Protein AF-A0A4C1Z5G5-F1 (afdb_monomer_lite)

Organism: Eumeta variegata (NCBI:txid151549)

Sequence (150 aa):
MPDPLHLGEQMSTTARECRCPEESPLRCLPLKRDKEICDIYGPGNTTLCPLCDKACQYQQLADSCLFAKLTYLFDNPATVFFAIFMSFWATTFLELWKRKQSVLRWEWDLGGVDHDEEPRPEFEASIKTFRTNPVTRGEGAVSADLAENR

pLDDT: mean 71.09, std 19.25, range [26.2, 97.88]

Radius of gyration: 33.47 Å; chains: 1; bounding box: 69×28×82 Å

Secondary structure (DSSP, 8-state):
----S----------------TTS---------HHHHT-TTTGGGPEEPPSSSSSPPPEEGGGGHHHHHHHHHIIIIIHHHHHHHHHHHHHHHHHHHHHHHHHHHHHTT-SSHHHHSPPPHHHHTTEEEEEE-TTT--EEEEEHHHHHT-

InterPro domains:
  IPR007632 Anoctamin [PTHR12308] (62-136)
  IPR049452 Anoctamin, transmembrane domain [PF04547] (70-137)

Foldseek 3Di:
DDDDPDDDDDDDDPDDDPDDPPPDDDDPDPDDALVQCQDCPHQQQDWDDDPDPDDDDIDGSNVCSVVRVVCVVCPPVVVVVVVVVVVVVVVVCVVVVVVVVVVVCVVVVVPCVVVVDDDDVVQVVQFDDWDQDPPVRDTHTDGPVVVVPD

Structure (mmCIF, N/CA/C/O backbone):
data_AF-A0A4C1Z5G5-F1
#
_entry.id   AF-A0A4C1Z5G5-F1
#
loop_
_atom_site.group_PDB
_atom_site.id
_atom_site.type_symbol
_atom_site.label_atom_id
_atom_site.label_alt_id
_atom_site.label_comp_id
_atom_site.label_asym_id
_atom_site.label_entity_id
_atom_site.label_seq_id
_atom_site.pdbx_PDB_ins_code
_atom_site.Cartn_x
_atom_site.Cartn_y
_atom_site.Cartn_z
_atom_site.occupancy
_atom_site.B_iso_or_equiv
_atom_site.auth_seq_id
_atom_site.auth_comp_id
_atom_site.auth_asym_id
_atom_site.auth_atom_id
_atom_site.pdbx_PDB_model_num
ATOM 1 N N . MET A 1 1 ? -45.729 0.271 -37.053 1.00 26.20 1 MET A N 1
ATOM 2 C CA . MET A 1 1 ? -45.507 -1.179 -37.196 1.00 26.20 1 MET A CA 1
ATOM 3 C C . MET A 1 1 ? -44.161 -1.390 -37.855 1.00 26.20 1 MET A C 1
ATOM 5 O O . MET A 1 1 ? -43.784 -0.551 -38.664 1.00 26.20 1 MET A O 1
ATOM 9 N N . PRO A 1 2 ? -43.442 -2.414 -37.401 1.00 40.88 2 PRO A N 1
ATOM 10 C CA . PRO A 1 2 ? -42.004 -2.408 -37.154 1.00 40.88 2 PRO A CA 1
ATOM 11 C C . PRO A 1 2 ? -41.316 -3.316 -38.211 1.00 40.88 2 PRO A C 1
ATOM 13 O O . PRO A 1 2 ? -41.965 -3.638 -39.199 1.00 40.88 2 PRO A O 1
ATOM 16 N N . ASP A 1 3 ? -40.061 -3.759 -38.206 1.00 40.84 3 ASP A N 1
ATOM 17 C CA . ASP A 1 3 ? -39.024 -3.998 -37.200 1.00 40.84 3 ASP A CA 1
ATOM 18 C C . ASP A 1 3 ? -37.690 -4.271 -37.969 1.00 40.84 3 ASP A C 1
ATOM 20 O O . ASP A 1 3 ? -37.685 -4.254 -39.205 1.00 40.84 3 ASP A O 1
ATOM 24 N N . PRO A 1 4 ? -36.552 -4.496 -37.286 1.00 48.88 4 PRO A N 1
ATOM 25 C CA . PRO A 1 4 ? -35.230 -4.038 -37.672 1.00 48.88 4 PRO A CA 1
ATOM 26 C C . PRO A 1 4 ? -34.263 -5.231 -37.812 1.00 48.88 4 PRO A C 1
ATOM 28 O O . PRO A 1 4 ? -34.571 -6.373 -37.480 1.00 48.88 4 PRO A O 1
ATOM 31 N N . LEU A 1 5 ? -33.032 -4.965 -38.233 1.00 39.53 5 LEU A N 1
ATOM 32 C CA . LEU A 1 5 ? -31.913 -5.827 -37.867 1.00 39.53 5 LEU A CA 1
ATOM 33 C C . LEU A 1 5 ? -30.723 -4.924 -37.525 1.00 39.53 5 LEU A C 1
ATOM 35 O O . LEU A 1 5 ? -29.936 -4.570 -38.393 1.00 39.53 5 LEU A O 1
ATOM 39 N N . HIS A 1 6 ? -30.710 -4.529 -36.241 1.00 33.78 6 HIS A N 1
ATOM 40 C CA . HIS A 1 6 ? -29.549 -4.244 -35.377 1.00 33.78 6 HIS A CA 1
ATOM 41 C C . HIS A 1 6 ? -28.550 -3.180 -35.881 1.00 33.78 6 HIS A C 1
ATOM 43 O O . HIS A 1 6 ? -27.798 -3.421 -36.812 1.00 33.78 6 HIS A O 1
ATOM 49 N N . LEU A 1 7 ? -28.430 -1.951 -35.360 1.00 34.66 7 LEU A N 1
ATOM 50 C CA . LEU A 1 7 ? -28.337 -1.458 -33.973 1.00 34.66 7 LEU A CA 1
ATOM 51 C C . LEU A 1 7 ? -27.575 -2.375 -32.989 1.00 34.66 7 LEU A C 1
ATOM 53 O O . LEU A 1 7 ? -28.098 -3.403 -32.567 1.00 34.66 7 LEU A O 1
ATOM 57 N N . GLY A 1 8 ? -26.386 -1.917 -32.574 1.00 28.11 8 GLY A N 1
ATOM 58 C CA . GLY A 1 8 ? -25.485 -2.535 -31.587 1.00 28.11 8 GLY A CA 1
ATOM 59 C C . GLY A 1 8 ? -24.301 -3.203 -32.293 1.00 28.11 8 GLY A C 1
ATOM 60 O O . GLY A 1 8 ? -24.491 -4.188 -32.979 1.00 28.11 8 GLY A O 1
ATOM 61 N N . GLU A 1 9 ? -23.087 -2.661 -32.279 1.00 32.56 9 GLU A N 1
ATOM 62 C CA . GLU A 1 9 ? -22.349 -2.288 -31.076 1.00 32.56 9 GLU A CA 1
ATOM 63 C C . GLU A 1 9 ? -21.632 -0.937 -31.191 1.00 32.56 9 GLU A C 1
ATOM 65 O O . GLU A 1 9 ? -20.949 -0.604 -32.158 1.00 32.56 9 GLU A O 1
ATOM 70 N N . GLN A 1 10 ? -21.803 -0.164 -30.122 1.00 39.31 10 GLN A N 1
ATOM 71 C CA . GLN A 1 10 ? -20.827 0.798 -29.648 1.00 39.31 10 GLN A CA 1
ATOM 72 C C . GLN A 1 10 ? -19.439 0.139 -29.544 1.00 39.31 10 GLN A C 1
ATOM 74 O O . GLN A 1 10 ? -19.340 -1.031 -29.197 1.00 39.31 10 GLN A O 1
ATOM 79 N N . MET A 1 11 ? -18.389 0.952 -29.688 1.00 36.72 11 MET A N 1
ATOM 80 C CA . MET A 1 11 ? -17.063 0.695 -29.112 1.00 36.72 11 MET A CA 1
ATOM 81 C C . MET A 1 11 ? -16.172 -0.318 -29.856 1.00 36.72 11 MET A C 1
ATOM 83 O O . MET A 1 11 ? -16.043 -1.466 -29.459 1.00 36.72 11 MET A O 1
ATOM 87 N N . SER A 1 12 ? -15.442 0.128 -30.884 1.00 30.47 12 SER A N 1
ATOM 88 C CA . SER A 1 12 ? -14.180 -0.532 -31.258 1.00 30.47 12 SER A CA 1
ATOM 89 C C . SER A 1 12 ? -13.314 0.423 -32.088 1.00 30.47 12 SER A C 1
ATOM 91 O O . SER A 1 12 ? -13.666 0.779 -33.205 1.00 30.47 12 SER A O 1
ATOM 93 N N . THR A 1 13 ? -12.284 1.062 -31.529 1.00 43.84 13 THR A N 1
ATOM 94 C CA . THR A 1 13 ? -10.890 0.585 -31.643 1.00 43.84 13 THR A CA 1
ATOM 95 C C . THR A 1 13 ? -10.515 0.019 -33.021 1.00 43.84 13 THR A C 1
ATOM 97 O O . THR A 1 13 ? -9.924 -1.049 -33.110 1.00 43.84 13 THR A O 1
ATOM 100 N N . THR A 1 14 ? -10.795 0.716 -34.125 1.00 34.44 14 THR A N 1
ATOM 101 C CA . THR A 1 14 ? -10.106 0.428 -35.396 1.00 34.44 14 THR A CA 1
ATOM 102 C C . THR A 1 14 ? -8.708 1.030 -35.368 1.00 34.44 14 THR A C 1
ATOM 104 O O . THR A 1 14 ? -8.483 2.178 -35.753 1.00 34.44 14 THR A O 1
ATOM 107 N N . ALA A 1 15 ? -7.793 0.213 -34.851 1.00 37.97 15 ALA A N 1
ATOM 108 C CA . ALA A 1 15 ? -6.355 0.321 -34.995 1.00 37.97 15 ALA A CA 1
ATOM 109 C C . ALA A 1 15 ? -5.984 0.727 -36.429 1.00 37.97 15 ALA A C 1
ATOM 111 O O . ALA A 1 15 ? -6.374 0.073 -37.398 1.00 37.97 15 ALA A O 1
ATOM 112 N N . ARG A 1 16 ? -5.237 1.822 -36.570 1.00 38.88 16 ARG A N 1
ATOM 113 C CA . ARG A 1 16 ? -4.563 2.126 -37.828 1.00 38.88 16 ARG A CA 1
ATOM 114 C C . ARG A 1 16 ? -3.299 1.286 -37.906 1.00 38.88 16 ARG A C 1
ATOM 116 O O . ARG A 1 16 ? -2.471 1.318 -37.001 1.00 38.88 16 ARG A O 1
ATOM 123 N N . GLU A 1 17 ? -3.168 0.566 -39.009 1.00 34.56 17 GLU A N 1
ATOM 124 C CA . GLU A 1 17 ? -1.988 -0.215 -39.359 1.00 34.56 17 GLU A CA 1
ATOM 125 C C . GLU A 1 17 ? -0.767 0.717 -39.489 1.00 34.56 17 GLU A C 1
ATOM 127 O O . GLU A 1 17 ? -0.667 1.507 -40.435 1.00 34.56 17 GLU A O 1
ATOM 132 N N . CYS A 1 18 ? 0.183 0.647 -38.552 1.00 46.44 18 CYS A N 1
ATOM 133 C CA . CYS A 1 18 ? 1.516 1.206 -38.758 1.00 46.44 18 CYS A CA 1
ATOM 134 C C . CYS A 1 18 ? 2.211 0.347 -39.820 1.00 46.44 18 CYS A C 1
ATOM 136 O O . CYS A 1 18 ? 2.722 -0.730 -39.521 1.00 46.44 18 CYS A O 1
ATOM 138 N N . ARG A 1 19 ? 2.199 0.783 -41.083 1.00 41.25 19 ARG A N 1
ATOM 139 C CA . ARG A 1 19 ? 2.921 0.075 -42.143 1.00 41.25 19 ARG A CA 1
ATOM 140 C C . ARG A 1 19 ? 4.425 0.238 -41.898 1.00 41.25 19 ARG A C 1
ATOM 142 O O . ARG A 1 19 ? 4.976 1.308 -42.145 1.00 41.25 19 ARG A O 1
ATOM 149 N N . CYS A 1 20 ? 5.075 -0.811 -41.393 1.00 45.03 20 CYS A N 1
ATOM 150 C CA . CYS A 1 20 ? 6.533 -0.917 -41.404 1.00 45.03 20 CYS A CA 1
ATOM 151 C C . CYS A 1 20 ? 7.038 -0.832 -42.858 1.00 45.03 20 CYS A C 1
ATOM 153 O O . CYS A 1 20 ? 6.375 -1.368 -43.752 1.00 45.03 20 CYS A O 1
ATOM 155 N N . PRO A 1 21 ? 8.182 -0.177 -43.125 1.00 42.09 21 PRO A N 1
ATOM 156 C CA . PRO A 1 21 ? 8.786 -0.177 -44.452 1.00 42.09 21 PRO A CA 1
ATOM 157 C C . PRO A 1 21 ? 9.061 -1.619 -44.902 1.00 42.09 21 PRO A C 1
ATOM 159 O O . PRO A 1 21 ? 9.534 -2.444 -44.118 1.00 42.09 21 PRO A O 1
ATOM 162 N N . GLU A 1 22 ? 8.742 -1.898 -46.167 1.00 42.25 22 GLU A N 1
ATOM 163 C CA . GLU A 1 22 ? 8.688 -3.214 -46.832 1.00 42.25 22 GLU A CA 1
ATOM 164 C C . GLU A 1 22 ? 10.067 -3.893 -47.019 1.00 42.25 22 GLU A C 1
ATOM 166 O O . GLU A 1 22 ? 10.268 -4.658 -47.948 1.00 42.25 22 GLU A O 1
ATOM 171 N N . GLU A 1 23 ? 11.030 -3.637 -46.128 1.00 42.72 23 GLU A N 1
ATOM 172 C CA . GLU A 1 23 ? 12.347 -4.292 -46.082 1.00 42.72 23 GLU A CA 1
ATOM 173 C C . GLU A 1 23 ? 12.878 -4.451 -44.644 1.00 42.72 23 GLU A C 1
ATOM 175 O O . GLU A 1 23 ? 14.063 -4.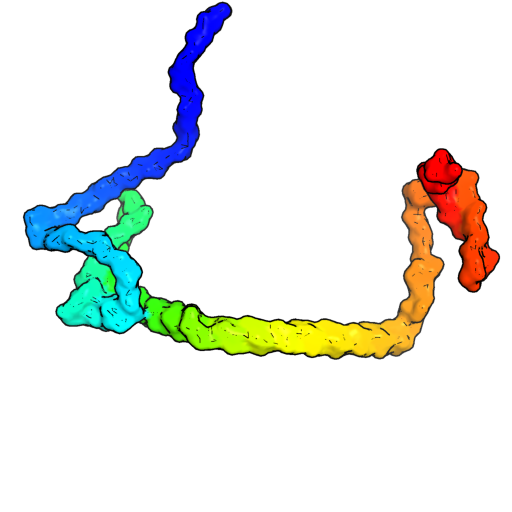285 -44.363 1.00 42.72 23 GLU A O 1
ATOM 180 N N . SER A 1 24 ? 12.029 -4.801 -43.676 1.00 43.12 24 SER A N 1
ATOM 181 C CA . SER A 1 24 ? 12.558 -5.291 -42.395 1.00 43.12 24 SER A CA 1
ATOM 182 C C . SER A 1 24 ? 11.649 -6.342 -41.755 1.00 43.12 24 SER A C 1
ATOM 184 O O . SER A 1 24 ? 10.425 -6.212 -41.770 1.00 43.12 24 SER A O 1
ATOM 186 N N . PRO A 1 25 ? 12.227 -7.449 -41.261 1.00 38.72 25 PRO A N 1
ATOM 187 C CA . PRO A 1 25 ? 11.511 -8.688 -41.023 1.00 38.72 25 PRO A CA 1
ATOM 188 C C . PRO A 1 25 ? 10.545 -8.538 -39.850 1.00 38.72 25 PRO A C 1
ATOM 190 O O . PRO A 1 25 ? 10.941 -8.262 -38.719 1.00 38.72 25 PRO A O 1
ATOM 193 N N . LEU A 1 26 ? 9.273 -8.804 -40.136 1.00 39.72 26 LEU A N 1
ATOM 194 C CA . LEU A 1 26 ? 8.241 -9.164 -39.174 1.00 39.72 26 LEU A CA 1
ATOM 195 C C . LEU A 1 26 ? 8.797 -10.065 -38.063 1.00 39.72 26 LEU A C 1
ATOM 197 O O . LEU A 1 26 ? 8.962 -11.270 -38.243 1.00 39.72 26 LEU A O 1
ATOM 201 N N . ARG A 1 27 ? 8.988 -9.484 -36.881 1.00 40.22 27 ARG A N 1
ATOM 202 C CA . ARG A 1 27 ? 8.651 -10.128 -35.615 1.00 40.22 27 ARG A CA 1
ATOM 203 C C . ARG A 1 27 ? 8.141 -9.051 -34.671 1.00 40.22 27 ARG A C 1
ATOM 205 O O . ARG A 1 27 ? 8.933 -8.378 -34.016 1.00 40.22 27 ARG A O 1
ATOM 212 N N . CYS A 1 28 ? 6.821 -8.932 -34.554 1.00 45.38 28 CYS A N 1
ATOM 213 C CA . CYS A 1 28 ? 6.218 -8.491 -33.300 1.00 45.38 28 CYS A CA 1
ATOM 214 C C . CYS A 1 28 ? 6.713 -9.476 -32.237 1.00 45.38 28 CYS A C 1
ATOM 216 O O . CYS A 1 28 ? 6.220 -10.601 -32.142 1.00 45.38 28 CYS A O 1
ATOM 218 N N . LEU A 1 29 ? 7.816 -9.131 -31.575 1.00 43.03 29 LEU A N 1
ATOM 219 C CA . LEU A 1 29 ? 8.520 -10.077 -30.733 1.00 43.03 29 LEU A CA 1
ATOM 220 C C . LEU A 1 29 ? 7.846 -10.091 -29.355 1.00 43.03 29 LEU A C 1
ATOM 222 O O . LEU A 1 29 ? 7.659 -9.020 -28.774 1.00 43.03 29 LEU A O 1
ATOM 226 N N . PRO A 1 30 ? 7.485 -11.271 -28.823 1.00 46.84 30 PRO A N 1
ATOM 227 C CA . PRO A 1 30 ? 6.972 -11.389 -27.465 1.00 46.84 30 PRO A CA 1
ATOM 228 C C . PRO A 1 30 ? 7.996 -10.847 -26.459 1.00 46.84 30 PRO A C 1
ATOM 230 O O . PRO A 1 30 ? 9.201 -10.976 -26.682 1.00 46.84 30 PRO A O 1
ATOM 233 N N . LEU A 1 31 ? 7.480 -10.235 -25.384 1.00 46.31 31 LEU A N 1
ATOM 234 C CA . LEU A 1 31 ? 8.159 -9.789 -24.156 1.00 46.31 31 LEU A CA 1
ATOM 235 C C . LEU A 1 31 ? 9.654 -10.157 -24.095 1.00 46.31 31 LEU A C 1
ATOM 237 O O . LEU A 1 31 ? 10.029 -11.272 -23.726 1.00 46.31 31 LEU A O 1
ATOM 241 N N . LYS A 1 32 ? 10.517 -9.209 -24.472 1.00 54.97 32 LYS A N 1
ATOM 242 C CA . LYS A 1 32 ? 11.973 -9.355 -24.359 1.00 54.97 32 LYS A CA 1
ATOM 243 C C . LYS A 1 32 ? 12.415 -9.167 -22.902 1.00 54.97 32 LYS A C 1
ATOM 245 O O . LYS A 1 32 ? 11.825 -8.385 -22.166 1.00 54.97 32 LYS A O 1
ATOM 250 N N . ARG A 1 33 ? 13.448 -9.901 -22.471 1.00 64.25 33 ARG A N 1
ATOM 251 C CA . ARG A 1 33 ? 14.088 -9.726 -21.150 1.00 64.25 33 ARG A CA 1
ATOM 252 C C . ARG A 1 33 ? 14.754 -8.352 -21.054 1.00 64.25 33 ARG A C 1
ATOM 254 O O . ARG A 1 33 ? 15.242 -7.854 -22.060 1.00 64.25 33 ARG A O 1
ATOM 261 N N . ASP A 1 34 ? 14.862 -7.796 -19.849 1.00 70.69 34 ASP A N 1
ATOM 262 C CA . ASP A 1 34 ? 15.526 -6.516 -19.538 1.00 70.69 34 ASP A CA 1
ATOM 263 C C . ASP A 1 34 ? 16.874 -6.324 -20.266 1.00 70.69 34 ASP A C 1
ATOM 265 O O . ASP A 1 34 ? 17.137 -5.262 -20.827 1.00 70.69 34 ASP A O 1
ATOM 269 N N . LYS A 1 35 ? 17.699 -7.377 -20.344 1.00 76.75 35 LYS A N 1
ATOM 270 C CA . LYS A 1 35 ? 18.993 -7.357 -21.051 1.00 76.75 35 LYS A CA 1
ATOM 271 C C . LYS A 1 35 ? 18.881 -7.120 -22.558 1.00 76.75 35 LYS A C 1
ATOM 273 O O . LYS A 1 35 ? 19.754 -6.481 -23.126 1.00 76.75 35 LYS A O 1
ATOM 278 N N . GLU A 1 36 ? 17.815 -7.605 -23.180 1.00 78.06 36 GLU A N 1
ATOM 279 C CA . GLU A 1 36 ? 17.548 -7.451 -24.612 1.00 78.06 36 GLU A CA 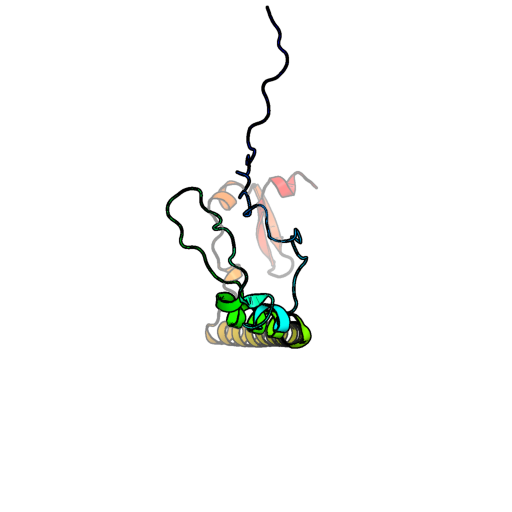1
ATOM 280 C C . GLU A 1 36 ? 16.973 -6.058 -24.921 1.00 78.06 36 GLU A C 1
ATOM 282 O O . GLU A 1 36 ? 17.252 -5.499 -25.975 1.00 78.06 36 GLU A O 1
ATOM 287 N N . ILE A 1 37 ? 16.193 -5.467 -24.003 1.00 77.56 37 ILE A N 1
ATOM 288 C CA . ILE A 1 37 ? 15.707 -4.078 -24.133 1.00 77.56 37 ILE A CA 1
ATOM 289 C C . ILE A 1 37 ? 16.880 -3.089 -24.076 1.00 77.56 37 ILE A C 1
ATOM 291 O O . ILE A 1 37 ? 16.893 -2.095 -24.796 1.00 77.56 37 ILE A O 1
ATOM 295 N N . CYS A 1 38 ? 17.858 -3.359 -23.212 1.00 81.25 38 CYS A N 1
ATOM 296 C CA . CYS A 1 38 ? 18.993 -2.476 -22.959 1.00 81.25 38 CYS A CA 1
ATOM 297 C C . CYS A 1 38 ? 20.134 -2.577 -23.983 1.00 81.25 38 CYS A C 1
ATOM 299 O O . CYS A 1 38 ? 21.105 -1.828 -23.871 1.00 81.25 38 CYS A O 1
ATOM 301 N N . ASP A 1 39 ? 20.066 -3.510 -24.935 1.00 84.69 39 ASP A N 1
ATOM 302 C CA . ASP A 1 39 ? 21.136 -3.720 -25.908 1.00 84.69 39 ASP A CA 1
ATOM 303 C C . ASP A 1 39 ? 21.006 -2.772 -27.111 1.00 84.69 39 ASP A C 1
ATOM 305 O O . ASP A 1 39 ? 20.164 -2.960 -27.992 1.00 84.69 39 ASP A O 1
ATOM 309 N N . ILE A 1 40 ? 21.877 -1.759 -27.149 1.00 78.50 40 ILE A N 1
ATOM 310 C CA . ILE A 1 40 ? 21.929 -0.727 -28.197 1.00 78.50 40 ILE A CA 1
ATOM 311 C C . ILE A 1 40 ? 22.434 -1.299 -29.533 1.00 78.50 40 ILE A C 1
ATOM 313 O O . ILE A 1 40 ? 22.066 -0.799 -30.591 1.00 78.50 40 ILE A O 1
ATOM 317 N N . TYR A 1 41 ? 23.244 -2.360 -29.512 1.00 78.94 41 TYR A N 1
ATOM 318 C CA . TYR A 1 41 ? 23.781 -2.979 -30.733 1.00 78.94 41 TYR A CA 1
ATOM 319 C C . TYR A 1 41 ? 22.865 -4.067 -31.303 1.00 78.94 41 TYR A C 1
ATOM 321 O O . TYR A 1 41 ? 23.138 -4.615 -32.371 1.00 78.94 41 TYR A O 1
ATOM 329 N N . GLY A 1 42 ? 21.777 -4.365 -30.597 1.00 75.00 42 GLY A N 1
ATOM 330 C CA . GLY A 1 42 ? 20.795 -5.364 -30.969 1.00 75.00 42 GLY A CA 1
ATOM 331 C C . GLY A 1 42 ? 19.384 -4.768 -31.010 1.00 75.00 42 GLY A C 1
ATOM 332 O O . GLY A 1 42 ? 19.144 -3.758 -31.674 1.00 75.00 42 GLY A O 1
ATOM 333 N N . PRO A 1 43 ? 18.402 -5.390 -30.344 1.00 70.19 43 PRO A N 1
ATOM 334 C CA . PRO A 1 43 ? 17.006 -5.003 -30.492 1.00 70.19 43 PRO A CA 1
ATOM 335 C C . PRO A 1 43 ? 16.586 -3.735 -29.741 1.00 70.19 43 PRO A C 1
ATOM 337 O O . PRO A 1 43 ? 15.480 -3.253 -29.989 1.00 70.19 43 PRO A O 1
ATOM 340 N N . GLY A 1 44 ? 17.428 -3.174 -28.870 1.00 72.50 44 GLY A N 1
ATOM 341 C CA . GLY A 1 44 ? 17.167 -1.909 -28.176 1.00 72.50 44 GLY A CA 1
ATOM 342 C C . GLY A 1 44 ? 17.155 -0.684 -29.102 1.00 72.50 44 GLY A C 1
ATOM 343 O O . GLY A 1 44 ? 16.466 0.288 -28.804 1.00 72.50 44 GLY A O 1
ATOM 344 N N . ASN A 1 45 ? 17.818 -0.757 -30.264 1.00 77.56 45 ASN A N 1
ATOM 345 C CA . ASN A 1 45 ? 17.796 0.276 -31.316 1.00 77.56 45 ASN A CA 1
ATOM 346 C C . ASN A 1 45 ? 16.517 0.231 -32.188 1.00 77.56 45 ASN A C 1
ATOM 348 O O . ASN A 1 45 ? 16.410 0.911 -33.205 1.00 77.56 45 ASN A O 1
ATOM 352 N N . THR A 1 46 ? 15.536 -0.608 -31.830 1.00 73.19 46 THR A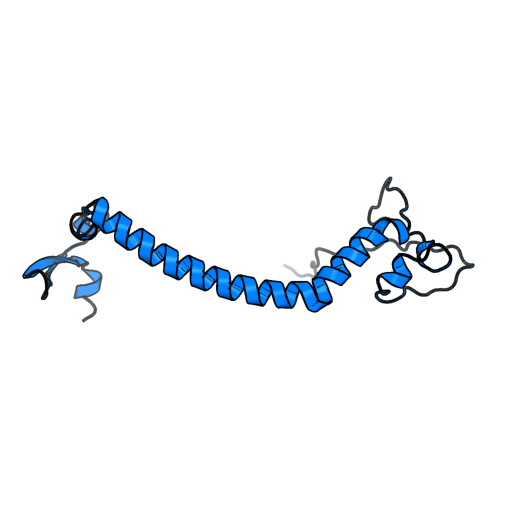 N 1
ATOM 353 C CA . THR A 1 46 ? 14.257 -0.687 -32.550 1.00 73.19 46 THR A CA 1
ATOM 354 C C . THR A 1 46 ? 13.348 0.458 -32.111 1.00 73.19 46 THR A C 1
ATOM 356 O O . THR A 1 46 ? 13.074 0.625 -30.921 1.00 73.19 46 THR A O 1
ATOM 359 N N . THR A 1 47 ? 12.851 1.237 -33.069 1.00 73.12 47 THR A N 1
ATOM 360 C CA . THR A 1 47 ? 11.910 2.333 -32.819 1.00 73.12 47 THR A CA 1
ATOM 361 C C . THR A 1 47 ? 10.490 1.805 -32.615 1.00 73.12 47 THR A C 1
ATOM 363 O O . THR A 1 47 ? 9.984 1.039 -33.435 1.00 73.12 47 THR A O 1
ATOM 366 N N . LEU A 1 48 ? 9.830 2.221 -31.532 1.00 70.56 48 LEU A N 1
ATOM 367 C CA . LEU A 1 48 ? 8.433 1.887 -31.270 1.00 70.56 48 LEU A CA 1
ATOM 368 C C . LEU A 1 48 ? 7.500 2.858 -31.990 1.00 70.56 48 LEU A C 1
ATOM 370 O O . LEU A 1 48 ? 7.781 4.052 -32.125 1.00 70.56 48 LEU A O 1
ATOM 374 N N . CYS A 1 49 ? 6.348 2.337 -32.406 1.00 66.94 49 CYS A N 1
ATOM 375 C CA . CYS A 1 49 ? 5.272 3.161 -32.933 1.00 66.94 49 CYS A CA 1
ATOM 376 C C . CYS A 1 49 ? 4.574 3.915 -31.786 1.00 66.94 49 CYS A C 1
ATOM 378 O O . CYS A 1 49 ? 4.295 3.315 -30.744 1.00 66.94 49 CYS A O 1
ATOM 380 N N . PRO A 1 50 ? 4.281 5.215 -31.954 1.00 71.25 50 PRO A N 1
ATOM 381 C CA . PRO A 1 50 ? 3.549 5.977 -30.955 1.00 71.25 50 PRO A CA 1
ATOM 382 C C . PRO A 1 50 ? 2.106 5.471 -30.840 1.00 71.25 50 PRO A C 1
ATOM 384 O O . PRO A 1 50 ? 1.476 5.130 -31.837 1.00 71.25 50 PRO A O 1
ATOM 387 N N . LEU A 1 51 ? 1.553 5.488 -29.626 1.00 67.00 51 LEU A N 1
ATOM 388 C CA . LEU A 1 51 ? 0.166 5.076 -29.361 1.00 67.00 51 LEU A CA 1
ATOM 389 C C . LEU A 1 51 ? -0.883 6.123 -29.800 1.00 67.00 51 LEU A C 1
ATOM 391 O O . LEU A 1 51 ? -2.076 5.917 -29.594 1.00 67.00 51 LEU A O 1
ATOM 395 N N . CYS A 1 52 ? -0.464 7.248 -30.385 1.00 69.94 52 CYS A N 1
ATOM 396 C CA . CYS A 1 52 ? -1.330 8.394 -30.662 1.00 69.94 52 CYS A CA 1
ATOM 397 C C . CYS A 1 52 ? -1.446 8.698 -32.158 1.00 69.94 52 CYS A C 1
ATOM 399 O O . CYS A 1 52 ? -0.464 8.661 -32.896 1.00 69.94 52 CYS A O 1
ATOM 401 N N . ASP A 1 53 ? -2.640 9.124 -32.573 1.00 60.16 53 ASP A N 1
ATOM 402 C CA . ASP A 1 53 ? -2.973 9.429 -33.970 1.00 60.16 53 ASP A CA 1
ATOM 403 C C . ASP A 1 53 ? -2.365 10.738 -34.516 1.00 60.16 53 ASP A C 1
ATOM 405 O O . ASP A 1 53 ? -2.286 10.902 -35.736 1.00 60.16 53 ASP A O 1
ATOM 409 N N . LYS A 1 54 ? -1.960 11.700 -33.666 1.00 55.88 54 LYS A N 1
ATOM 410 C CA . LYS A 1 54 ? -1.399 12.997 -34.103 1.00 55.88 54 LYS A CA 1
ATOM 411 C C . LYS A 1 54 ? -0.192 13.429 -33.257 1.00 55.88 54 LYS A C 1
ATOM 413 O O . LYS A 1 54 ? -0.270 13.438 -32.036 1.00 55.88 54 LYS A O 1
ATOM 418 N N . ALA A 1 55 ? 0.876 13.854 -33.943 1.00 57.84 55 ALA A N 1
ATOM 419 C CA . ALA A 1 55 ? 2.042 14.584 -33.421 1.00 57.84 55 ALA A CA 1
ATOM 420 C C . ALA A 1 55 ? 2.744 13.984 -32.182 1.00 57.84 55 ALA A C 1
ATOM 422 O O . ALA A 1 55 ? 3.136 14.720 -31.278 1.00 57.84 55 ALA A O 1
ATOM 423 N N . CYS A 1 56 ? 2.960 12.669 -32.147 1.00 65.25 56 CYS A N 1
ATOM 424 C CA . CYS A 1 56 ? 3.825 12.055 -31.138 1.00 65.25 56 CYS A CA 1
ATOM 425 C C . CYS A 1 56 ? 5.223 11.766 -31.683 1.00 65.25 56 CYS A C 1
ATOM 427 O O . CYS A 1 56 ? 5.396 11.453 -32.861 1.00 65.25 56 CYS A O 1
ATOM 429 N N . GLN A 1 57 ? 6.218 11.880 -30.801 1.00 65.88 57 GLN A N 1
ATOM 430 C CA . GLN A 1 57 ? 7.592 11.523 -31.119 1.00 65.88 57 GLN A CA 1
ATOM 431 C C . GLN A 1 57 ? 7.771 10.009 -31.071 1.00 65.88 57 GLN A C 1
ATOM 433 O O . GLN A 1 57 ? 7.257 9.332 -30.182 1.00 65.88 57 GLN A O 1
ATOM 438 N N . TYR A 1 58 ? 8.520 9.497 -32.039 1.00 67.88 58 TYR A N 1
ATOM 439 C CA . TYR A 1 58 ? 8.993 8.124 -32.036 1.00 67.88 58 TYR A CA 1
ATOM 440 C C . TYR A 1 58 ? 9.998 7.942 -30.890 1.00 67.88 58 TYR A C 1
ATOM 442 O O . TYR A 1 58 ? 10.801 8.837 -30.624 1.00 67.88 58 TYR A O 1
ATOM 450 N N . GLN A 1 59 ? 9.923 6.819 -30.181 1.00 70.75 59 GLN A N 1
ATOM 451 C CA . GLN A 1 59 ? 10.799 6.504 -29.045 1.00 70.75 59 GLN A CA 1
ATOM 452 C C . GLN A 1 59 ? 11.538 5.202 -29.323 1.00 70.75 59 GLN A C 1
ATOM 454 O O . GLN A 1 59 ? 10.999 4.311 -29.988 1.00 70.75 59 GLN A O 1
ATOM 459 N N . GLN A 1 60 ? 12.767 5.084 -28.832 1.00 75.19 60 GLN A N 1
ATOM 460 C CA . GLN A 1 60 ? 13.533 3.853 -28.974 1.00 75.19 60 GLN A CA 1
ATOM 461 C C . GLN A 1 60 ? 13.251 2.911 -27.810 1.00 75.19 60 GLN A C 1
ATOM 463 O O . GLN A 1 60 ? 12.965 3.335 -26.690 1.00 75.19 60 GLN A O 1
ATOM 468 N N . LEU A 1 61 ? 13.361 1.607 -28.057 1.00 73.00 61 LEU A N 1
ATOM 469 C CA . LEU A 1 61 ? 13.130 0.602 -27.021 1.00 73.00 61 LEU A CA 1
ATOM 470 C C . LEU A 1 61 ? 14.136 0.731 -25.866 1.00 73.00 61 LEU A C 1
ATOM 472 O O . LEU A 1 61 ? 13.763 0.571 -24.703 1.00 73.00 61 LEU A O 1
ATOM 476 N N . ALA A 1 62 ? 15.379 1.105 -26.177 1.00 80.19 62 ALA A N 1
ATOM 477 C CA . ALA A 1 62 ? 16.433 1.346 -25.197 1.00 80.19 62 ALA A CA 1
ATOM 478 C C . ALA A 1 62 ? 16.123 2.493 -24.216 1.00 80.19 62 ALA A C 1
ATOM 480 O O . ALA A 1 62 ? 16.603 2.448 -23.082 1.00 80.19 62 ALA A O 1
ATOM 481 N N . ASP A 1 63 ? 15.281 3.468 -24.582 1.00 82.12 63 ASP A N 1
ATOM 482 C CA . ASP A 1 63 ? 14.943 4.604 -23.707 1.00 82.12 63 ASP A CA 1
ATOM 483 C C . ASP A 1 63 ? 14.186 4.144 -22.446 1.00 82.12 63 ASP A C 1
ATOM 485 O O . ASP A 1 63 ? 14.288 4.748 -21.379 1.00 82.12 63 ASP A O 1
ATOM 489 N N . SER A 1 64 ? 13.489 3.003 -22.529 1.00 82.00 64 SER A N 1
ATOM 490 C CA . SER A 1 64 ? 12.784 2.376 -21.402 1.00 82.00 64 SER A CA 1
ATOM 491 C C . SER A 1 64 ? 13.614 1.315 -20.659 1.00 82.00 64 SER A C 1
ATOM 493 O O . SER A 1 64 ? 13.095 0.642 -19.769 1.00 82.00 64 SER A O 1
ATOM 495 N N . CYS A 1 65 ? 14.908 1.159 -20.970 1.00 84.75 65 CYS A N 1
ATOM 496 C CA . CYS A 1 65 ? 15.794 0.161 -20.350 1.00 84.75 65 CYS A CA 1
ATOM 497 C C . CYS A 1 65 ? 15.880 0.289 -18.822 1.00 84.75 65 CYS A C 1
ATOM 499 O O . CYS A 1 65 ? 15.854 -0.715 -18.107 1.00 84.75 65 CYS A O 1
ATOM 501 N N . LEU A 1 66 ? 15.968 1.519 -18.305 1.00 83.69 66 LEU A N 1
ATOM 502 C CA . LEU A 1 66 ? 16.066 1.758 -16.864 1.00 83.69 66 LEU A CA 1
ATOM 503 C C . LEU A 1 66 ? 14.803 1.286 -16.141 1.00 83.69 66 LEU A C 1
ATOM 505 O O . LEU A 1 66 ? 14.892 0.612 -15.116 1.00 83.69 66 LEU A O 1
ATOM 509 N N . PHE A 1 67 ? 13.641 1.588 -16.717 1.00 82.50 67 PHE A N 1
ATOM 510 C CA . PHE A 1 67 ? 12.360 1.130 -16.199 1.00 82.50 67 PHE A CA 1
ATOM 511 C C . PHE A 1 67 ? 12.238 -0.395 -16.300 1.00 82.50 67 PHE A C 1
ATOM 513 O O . PHE A 1 67 ? 11.909 -1.038 -15.313 1.00 82.50 67 PHE A O 1
ATOM 520 N N . ALA A 1 68 ? 12.624 -0.998 -17.430 1.00 83.00 68 ALA A N 1
ATOM 521 C CA . ALA A 1 68 ? 12.609 -2.450 -17.611 1.00 83.00 68 ALA A CA 1
ATOM 522 C C . ALA A 1 68 ? 13.493 -3.194 -16.590 1.00 83.00 68 ALA A C 1
ATOM 524 O O . ALA A 1 68 ? 13.074 -4.211 -16.037 1.00 83.00 68 ALA A O 1
ATOM 525 N N . LYS A 1 69 ? 14.693 -2.676 -16.286 1.00 81.12 69 LYS A N 1
ATOM 526 C CA . LYS A 1 69 ? 15.559 -3.233 -15.232 1.00 81.12 69 LYS A CA 1
ATOM 527 C C . LYS A 1 69 ? 14.953 -3.088 -13.843 1.00 81.12 69 LYS A C 1
ATOM 529 O O . LYS A 1 69 ? 15.070 -4.001 -13.030 1.00 81.12 69 LYS A O 1
ATOM 534 N N . LEU A 1 70 ? 14.323 -1.950 -13.568 1.00 82.94 70 LEU A N 1
ATOM 535 C CA . LEU A 1 70 ? 13.686 -1.685 -12.285 1.00 82.94 70 LEU A CA 1
ATOM 536 C C . LEU A 1 70 ? 12.497 -2.629 -12.059 1.00 82.94 70 LEU A C 1
ATOM 538 O O . LEU A 1 70 ? 12.429 -3.296 -11.031 1.00 82.94 70 LEU A O 1
ATOM 542 N N . THR A 1 71 ? 11.621 -2.752 -13.054 1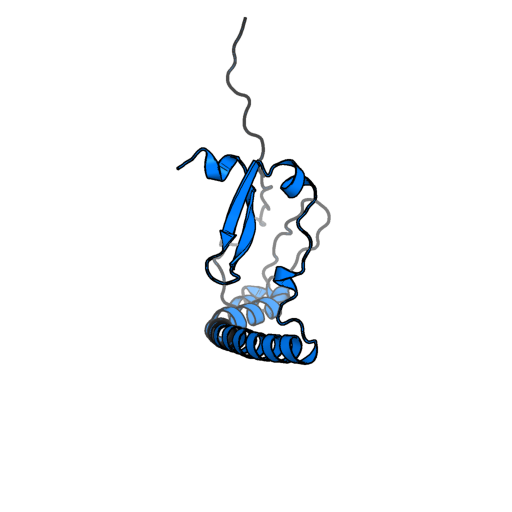.00 80.50 71 THR A N 1
ATOM 543 C CA . THR A 1 71 ? 10.497 -3.692 -13.064 1.00 80.50 71 THR A CA 1
ATOM 544 C C . THR A 1 71 ? 10.980 -5.131 -12.895 1.00 80.50 71 THR A C 1
ATOM 546 O O . THR A 1 71 ? 10.482 -5.832 -12.026 1.00 80.50 71 THR A O 1
ATOM 549 N N . TYR A 1 72 ? 12.035 -5.553 -13.601 1.00 78.94 72 TYR A N 1
ATOM 550 C CA . TYR A 1 72 ? 12.613 -6.892 -13.430 1.00 78.94 72 TYR A CA 1
ATOM 551 C C . TYR A 1 72 ? 13.154 -7.152 -12.011 1.00 78.94 72 TYR A C 1
ATOM 553 O O . TYR A 1 72 ? 13.019 -8.261 -11.490 1.00 78.94 72 TYR A O 1
ATOM 561 N N . LEU A 1 73 ? 13.767 -6.152 -11.366 1.00 72.94 73 LEU A N 1
ATOM 562 C CA . LEU A 1 73 ? 14.252 -6.270 -9.986 1.00 72.94 73 LEU A CA 1
ATOM 563 C C . LEU A 1 73 ? 13.101 -6.396 -8.982 1.00 72.94 73 LEU A C 1
ATOM 565 O O . LEU A 1 73 ? 13.194 -7.197 -8.048 1.00 72.94 73 LEU A O 1
ATOM 569 N N . PHE A 1 74 ? 12.021 -5.638 -9.182 1.00 68.62 74 PHE A N 1
ATOM 570 C CA . PHE A 1 74 ? 10.831 -5.727 -8.344 1.00 68.62 74 PHE A CA 1
ATOM 571 C C . PHE A 1 74 ? 10.064 -7.035 -8.588 1.00 68.62 74 PHE A C 1
ATOM 573 O O . PHE A 1 74 ? 9.750 -7.724 -7.621 1.00 68.62 74 PHE A O 1
ATOM 580 N N . ASP A 1 75 ? 9.865 -7.461 -9.832 1.00 72.94 75 ASP A N 1
ATOM 581 C CA . ASP A 1 75 ? 9.013 -8.606 -10.184 1.00 72.94 75 ASP A CA 1
ATOM 582 C C . ASP A 1 75 ? 9.631 -10.003 -9.942 1.00 72.94 75 ASP A C 1
ATOM 584 O O . ASP A 1 75 ? 8.927 -10.997 -10.097 1.00 72.94 75 ASP A O 1
ATOM 588 N N . ASN A 1 76 ? 10.912 -10.130 -9.552 1.00 70.62 76 ASN A N 1
ATOM 589 C CA . ASN A 1 76 ? 11.551 -11.443 -9.320 1.00 70.62 76 ASN A CA 1
ATOM 590 C C . ASN A 1 76 ? 11.635 -11.846 -7.823 1.00 70.62 76 ASN A C 1
ATOM 592 O O . ASN A 1 76 ? 10.791 -12.621 -7.379 1.00 70.62 76 ASN A O 1
ATOM 596 N N . PRO A 1 77 ? 12.616 -11.394 -7.006 1.00 77.44 77 PRO A N 1
ATOM 597 C CA . PRO A 1 77 ? 12.661 -11.752 -5.583 1.00 77.44 77 PRO A CA 1
ATOM 598 C C . PRO A 1 77 ? 12.148 -10.642 -4.654 1.00 77.44 77 PRO A C 1
ATOM 600 O O . PRO A 1 77 ? 11.577 -10.935 -3.605 1.00 77.44 77 PRO A O 1
ATOM 603 N N . ALA A 1 78 ? 12.350 -9.368 -5.007 1.00 82.00 78 ALA A N 1
ATOM 604 C CA . ALA A 1 78 ? 12.149 -8.255 -4.082 1.00 82.00 78 ALA A CA 1
ATOM 605 C C . ALA A 1 78 ? 10.678 -8.092 -3.684 1.00 82.00 78 ALA A C 1
ATOM 607 O O . ALA A 1 78 ? 10.399 -7.916 -2.502 1.00 82.00 78 ALA A O 1
ATOM 608 N N . THR A 1 79 ? 9.738 -8.231 -4.626 1.00 85.50 79 THR A N 1
ATOM 609 C CA . THR A 1 79 ? 8.299 -8.146 -4.320 1.00 85.50 79 THR A CA 1
ATOM 610 C C . THR A 1 79 ? 7.827 -9.284 -3.422 1.00 85.50 79 THR A C 1
ATOM 612 O O . THR A 1 79 ? 7.015 -9.052 -2.533 1.00 85.50 79 THR A O 1
ATOM 615 N N . VAL A 1 80 ? 8.366 -10.497 -3.577 1.00 88.00 80 VAL A N 1
ATOM 616 C CA . VAL A 1 80 ? 8.000 -11.634 -2.715 1.00 88.00 80 VAL A CA 1
ATOM 617 C C . VAL A 1 80 ? 8.482 -11.397 -1.282 1.00 88.00 80 VAL A C 1
ATOM 619 O O . VAL A 1 80 ? 7.697 -11.513 -0.340 1.00 88.00 80 VAL A O 1
ATOM 622 N N . PHE A 1 81 ? 9.744 -10.992 -1.101 1.00 88.94 81 PHE A N 1
ATOM 623 C CA . PHE A 1 81 ? 10.269 -10.637 0.222 1.00 88.94 81 PHE A CA 1
ATOM 624 C C . PHE A 1 81 ? 9.535 -9.441 0.832 1.00 88.94 81 PHE A C 1
ATOM 626 O O . PHE A 1 81 ? 9.216 -9.454 2.021 1.00 88.94 81 PHE A O 1
ATOM 633 N N . PHE A 1 82 ? 9.231 -8.430 0.020 1.00 88.88 82 PHE A N 1
ATOM 634 C CA . PHE A 1 82 ? 8.480 -7.261 0.450 1.00 88.88 82 PHE A CA 1
ATOM 635 C C . PHE A 1 82 ? 7.061 -7.630 0.885 1.00 88.88 82 PHE A C 1
ATOM 637 O O . PHE A 1 82 ? 6.636 -7.191 1.944 1.00 88.88 82 PHE A O 1
ATOM 644 N N . ALA A 1 83 ? 6.350 -8.484 0.147 1.00 92.12 83 ALA A N 1
ATOM 645 C CA . ALA A 1 83 ? 5.008 -8.934 0.514 1.00 92.12 83 ALA A CA 1
ATOM 646 C C . ALA A 1 83 ? 5.002 -9.676 1.860 1.00 92.12 83 ALA A C 1
ATOM 648 O O . ALA A 1 83 ? 4.163 -9.404 2.720 1.00 92.12 83 ALA A O 1
ATOM 649 N N . ILE A 1 84 ? 5.981 -10.557 2.079 1.00 95.31 84 ILE A N 1
ATOM 650 C CA . ILE A 1 84 ? 6.162 -11.253 3.358 1.00 95.31 84 ILE A CA 1
ATOM 651 C C . ILE A 1 84 ? 6.444 -10.242 4.475 1.00 95.31 84 ILE A C 1
ATOM 653 O O . ILE A 1 84 ? 5.766 -10.254 5.502 1.00 95.31 84 ILE A O 1
ATOM 657 N N . PHE A 1 85 ? 7.389 -9.325 4.272 1.00 95.38 85 PHE A N 1
ATOM 658 C CA . PHE A 1 85 ? 7.698 -8.284 5.250 1.00 95.38 85 PHE A CA 1
ATOM 659 C C . PHE A 1 85 ? 6.477 -7.410 5.571 1.00 95.38 85 PHE A C 1
ATOM 661 O O . PHE A 1 85 ? 6.174 -7.196 6.741 1.00 95.38 85 PHE A O 1
ATOM 668 N N . MET A 1 86 ? 5.737 -6.966 4.554 1.00 95.69 86 MET A N 1
ATOM 669 C CA . MET A 1 86 ? 4.525 -6.161 4.709 1.00 95.69 86 MET A CA 1
ATOM 670 C C . MET A 1 86 ? 3.433 -6.908 5.471 1.00 95.69 86 MET A C 1
ATOM 672 O O . MET A 1 86 ? 2.733 -6.287 6.266 1.00 95.69 86 MET A O 1
ATOM 676 N N . SER A 1 87 ? 3.318 -8.229 5.301 1.00 97.62 87 SER A N 1
ATOM 677 C CA . SER A 1 87 ? 2.383 -9.042 6.086 1.00 97.62 87 SER A CA 1
ATOM 678 C C . SER A 1 87 ? 2.736 -9.029 7.579 1.00 97.62 87 SER A C 1
ATOM 680 O O . SER A 1 87 ? 1.887 -8.707 8.410 1.00 97.62 87 SER A O 1
ATOM 682 N N . PHE A 1 88 ? 4.008 -9.253 7.926 1.00 97.44 88 PHE A N 1
ATOM 683 C CA . PHE A 1 88 ? 4.470 -9.219 9.317 1.00 97.44 88 PHE A CA 1
ATOM 684 C C . PHE A 1 88 ? 4.387 -7.817 9.918 1.00 97.44 88 PHE A C 1
ATOM 686 O O . PHE A 1 88 ? 4.000 -7.649 11.079 1.00 97.44 88 PHE A O 1
ATOM 693 N N . TRP A 1 89 ? 4.738 -6.806 9.127 1.00 97.25 89 TRP A N 1
ATOM 694 C CA . TRP A 1 89 ? 4.673 -5.411 9.527 1.00 97.25 89 TRP A CA 1
ATOM 695 C C . TRP A 1 89 ? 3.232 -4.984 9.801 1.00 97.25 89 TRP A C 1
ATOM 697 O O . TRP A 1 89 ? 2.973 -4.421 10.860 1.00 97.25 89 TRP A O 1
ATOM 707 N N . ALA A 1 90 ? 2.283 -5.321 8.923 1.00 97.88 90 ALA A N 1
ATOM 708 C CA . ALA A 1 90 ? 0.870 -5.006 9.110 1.00 97.88 90 ALA A CA 1
ATOM 709 C C . ALA A 1 90 ? 0.298 -5.670 10.371 1.00 97.88 90 ALA A C 1
ATOM 711 O O . ALA A 1 90 ? -0.356 -5.002 11.173 1.00 97.88 90 ALA A O 1
ATOM 712 N N . THR A 1 91 ? 0.587 -6.956 10.601 1.00 97.25 91 THR A N 1
ATOM 713 C CA . THR A 1 91 ? 0.154 -7.645 11.827 1.00 97.25 91 THR A CA 1
ATOM 714 C C . THR A 1 91 ? 0.753 -6.994 13.074 1.00 97.25 91 THR A C 1
ATOM 716 O O . THR A 1 91 ? 0.028 -6.691 14.019 1.00 97.25 91 THR A O 1
ATOM 719 N N . THR A 1 92 ? 2.059 -6.712 13.068 1.00 97.00 92 THR A N 1
ATOM 720 C CA . THR A 1 92 ? 2.741 -6.065 14.201 1.00 97.00 92 THR A CA 1
ATOM 721 C C . THR A 1 92 ? 2.184 -4.668 14.460 1.00 97.00 92 THR A C 1
ATOM 723 O O . THR A 1 92 ? 1.932 -4.303 15.608 1.00 97.00 92 THR A O 1
ATOM 726 N N . PHE A 1 93 ? 1.954 -3.897 13.399 1.00 97.25 93 PHE A N 1
ATOM 727 C CA . PHE A 1 93 ? 1.377 -2.564 13.472 1.00 97.25 93 PHE A CA 1
ATOM 728 C C . PHE A 1 93 ? -0.014 -2.600 14.104 1.00 97.25 93 PHE A C 1
ATOM 730 O O . PHE A 1 93 ? -0.257 -1.854 15.046 1.00 97.25 93 PHE A O 1
ATOM 737 N N . LEU A 1 94 ? -0.901 -3.500 13.664 1.00 96.69 94 LEU A N 1
ATOM 738 C CA . LEU A 1 94 ? -2.250 -3.625 14.223 1.00 96.69 94 LEU A CA 1
ATOM 739 C C . LEU A 1 94 ? -2.241 -4.053 15.694 1.00 96.69 94 LEU A C 1
ATOM 741 O O . LEU A 1 94 ? -2.997 -3.507 16.495 1.00 96.69 94 LEU A O 1
ATOM 745 N N . GLU A 1 95 ? -1.379 -4.993 16.079 1.00 96.81 95 GLU A N 1
ATOM 746 C CA . GLU A 1 95 ? -1.276 -5.434 17.474 1.00 96.81 95 GLU A CA 1
ATOM 747 C C . GLU A 1 95 ? -0.715 -4.333 18.388 1.00 96.81 95 GLU A C 1
ATOM 749 O O . GLU A 1 95 ? -1.254 -4.071 19.468 1.00 96.81 95 GLU A O 1
ATOM 754 N N . LEU A 1 96 ? 0.326 -3.619 17.948 1.00 96.81 96 LEU A N 1
ATOM 755 C CA . LEU A 1 96 ? 0.845 -2.463 18.680 1.00 96.81 96 LEU A CA 1
ATOM 756 C C . LEU A 1 96 ? -0.177 -1.327 18.732 1.00 96.81 96 LEU A C 1
ATOM 758 O O . LEU A 1 96 ? -0.329 -0.702 19.781 1.00 96.81 96 LEU A O 1
ATOM 762 N N . TRP A 1 97 ? -0.907 -1.095 17.644 1.00 97.00 97 TRP A N 1
ATOM 763 C CA . TRP A 1 97 ? -1.963 -0.094 17.572 1.00 97.00 97 TRP A CA 1
ATOM 764 C C . TRP A 1 97 ? -3.069 -0.380 18.582 1.00 97.00 97 TRP A C 1
ATOM 766 O O . TRP A 1 97 ? -3.397 0.504 19.366 1.00 97.00 97 TRP A O 1
ATOM 776 N N . LYS A 1 98 ? -3.575 -1.619 18.658 1.00 96.56 98 LYS A N 1
ATOM 777 C CA . LYS A 1 98 ? -4.565 -2.026 19.673 1.00 96.56 98 LYS A CA 1
ATOM 778 C C . LYS A 1 98 ? -4.067 -1.760 21.092 1.00 96.56 98 LYS A C 1
ATOM 780 O O . LYS A 1 98 ? -4.7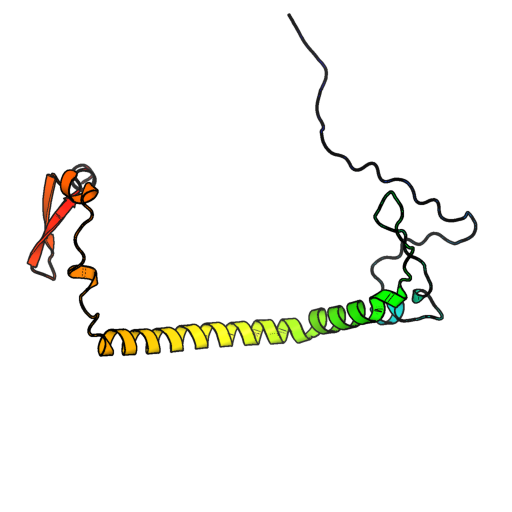95 -1.199 21.907 1.00 96.56 98 LYS A O 1
ATOM 785 N N . ARG A 1 99 ? -2.805 -2.101 21.383 1.00 96.44 99 ARG A N 1
ATOM 786 C CA . ARG A 1 99 ? -2.193 -1.806 22.690 1.00 96.44 99 ARG A CA 1
ATOM 787 C C . ARG A 1 99 ? -2.135 -0.306 22.962 1.00 96.44 99 ARG A C 1
ATOM 789 O O . ARG A 1 99 ? -2.417 0.109 24.080 1.00 96.44 99 ARG A O 1
ATOM 796 N N . LYS A 1 100 ? -1.784 0.516 21.968 1.00 96.50 100 LYS A N 1
ATOM 797 C CA . LYS A 1 100 ? -1.747 1.976 22.137 1.00 96.50 100 LYS A CA 1
ATOM 798 C C . LYS A 1 100 ? -3.137 2.569 22.304 1.00 96.50 100 LYS A C 1
ATOM 800 O O . LYS A 1 100 ? -3.322 3.353 23.222 1.00 96.50 100 LYS A O 1
ATOM 805 N N . GLN A 1 101 ? -4.112 2.130 21.518 1.00 95.44 101 GLN A N 1
ATOM 806 C CA . GLN A 1 101 ? -5.509 2.532 21.669 1.00 95.44 101 GLN A CA 1
ATOM 807 C C . GLN A 1 101 ? -6.044 2.203 23.066 1.00 95.44 101 GLN A C 1
ATOM 809 O O . GLN A 1 101 ? -6.667 3.059 23.677 1.00 95.44 101 GLN A O 1
ATOM 814 N N . SER A 1 102 ? -5.737 1.025 23.623 1.00 93.44 102 SER A N 1
ATOM 815 C CA . SER A 1 102 ? -6.138 0.683 24.996 1.00 93.44 102 SER A CA 1
ATOM 816 C C . SER A 1 102 ? -5.521 1.609 26.045 1.00 93.44 102 SER A C 1
ATOM 818 O O . SER A 1 102 ? -6.204 1.973 26.997 1.00 93.44 102 SER A O 1
ATOM 820 N N . VAL A 1 103 ? -4.248 1.983 25.887 1.00 95.50 103 VAL A N 1
ATOM 821 C CA . VAL A 1 103 ? -3.578 2.915 26.807 1.00 95.50 103 VAL A CA 1
ATOM 822 C C . VAL A 1 103 ? -4.183 4.311 26.691 1.00 95.50 103 VAL A C 1
ATOM 824 O O . VAL A 1 103 ? -4.488 4.911 27.713 1.00 95.50 103 VAL A O 1
ATOM 827 N N . LEU A 1 104 ? -4.416 4.805 25.470 1.00 95.06 104 LEU A N 1
ATOM 828 C CA . LEU A 1 104 ? -5.065 6.102 25.257 1.00 95.06 104 LEU A CA 1
ATOM 829 C C . LEU A 1 104 ? -6.496 6.114 25.802 1.00 95.06 104 LEU A C 1
ATOM 831 O O . LEU A 1 104 ? -6.894 7.086 26.431 1.00 95.06 104 LEU A O 1
ATOM 835 N N . ARG A 1 105 ? -7.256 5.030 25.603 1.00 93.06 105 ARG A N 1
ATOM 836 C CA . ARG A 1 105 ? -8.622 4.901 26.122 1.00 93.06 105 ARG A CA 1
ATOM 837 C C . ARG A 1 105 ? -8.655 4.980 27.647 1.00 93.06 105 ARG A C 1
ATOM 839 O O . ARG A 1 105 ? -9.582 5.566 28.188 1.00 93.06 105 ARG A O 1
ATOM 846 N N . TRP A 1 106 ? -7.661 4.400 28.320 1.00 92.38 106 TRP A N 1
ATOM 847 C CA . TRP A 1 106 ? -7.535 4.474 29.775 1.00 92.38 106 TRP A CA 1
ATOM 848 C C . TRP A 1 106 ? -7.076 5.858 30.250 1.00 92.38 106 TRP A C 1
ATOM 850 O O . TRP A 1 106 ? -7.687 6.413 31.153 1.00 92.38 106 TRP A O 1
ATOM 860 N N . GLU A 1 107 ? -6.059 6.444 29.613 1.00 95.12 107 GLU A N 1
ATOM 861 C CA . GLU A 1 107 ? -5.529 7.769 29.977 1.00 95.12 107 GLU A CA 1
ATOM 862 C C . GLU A 1 107 ? -6.578 8.878 29.817 1.00 95.12 107 GLU A C 1
ATOM 864 O O . GLU A 1 107 ? -6.633 9.814 30.608 1.00 95.12 107 GLU A O 1
ATOM 869 N N . TRP A 1 108 ? -7.416 8.778 28.784 1.00 94.75 108 TRP A N 1
ATOM 870 C CA . TRP A 1 108 ? -8.497 9.729 28.518 1.00 94.75 108 TRP A CA 1
ATOM 871 C C . TRP A 1 108 ? -9.825 9.340 29.184 1.00 94.75 108 TRP A C 1
ATOM 873 O O . TRP A 1 108 ? -10.840 9.964 28.893 1.00 94.75 108 TRP A O 1
ATOM 883 N N . ASP A 1 109 ? -9.829 8.314 30.044 1.00 91.06 109 ASP A N 1
ATOM 884 C CA . ASP A 1 109 ? -11.004 7.808 30.771 1.00 91.06 109 ASP A CA 1
ATOM 885 C C . ASP A 1 109 ? -12.237 7.537 29.882 1.00 91.06 109 ASP A C 1
ATOM 887 O O . ASP A 1 109 ? -13.391 7.732 30.250 1.00 91.06 109 ASP A O 1
ATOM 891 N N . LEU A 1 110 ? -12.008 7.033 28.669 1.00 89.25 110 LEU A N 1
ATOM 892 C CA . LEU A 1 110 ? -13.060 6.752 27.685 1.00 89.25 110 LEU A CA 1
ATOM 893 C C . LEU A 1 110 ? -13.708 5.364 27.897 1.00 89.25 110 LEU A C 1
ATOM 895 O O . LEU A 1 110 ? -14.243 4.753 26.969 1.00 89.25 110 LEU A O 1
ATOM 899 N N . GLY A 1 111 ? -13.615 4.799 29.103 1.00 83.00 111 GLY A N 1
ATOM 900 C CA . GLY A 1 111 ? -13.992 3.416 29.425 1.00 83.00 111 GLY A CA 1
ATOM 901 C C . GLY A 1 111 ? -15.488 3.084 29.334 1.00 83.00 111 GLY A C 1
ATOM 902 O O . GLY A 1 111 ? -15.823 1.904 29.282 1.00 83.00 111 GLY A O 1
ATOM 903 N N . GLY A 1 112 ? -16.372 4.083 29.266 1.00 80.12 112 GLY A N 1
ATOM 904 C CA . GLY A 1 112 ? -17.833 3.902 29.280 1.00 80.12 112 GLY A CA 1
ATOM 905 C C . GLY A 1 112 ? -18.615 4.814 28.333 1.00 80.12 112 GLY A C 1
ATOM 906 O O . GLY A 1 112 ? -19.834 4.717 28.292 1.00 80.12 112 GLY A O 1
ATOM 907 N N . VAL A 1 113 ? -17.929 5.634 27.529 1.00 80.38 113 VAL A N 1
ATOM 908 C CA . VAL A 1 113 ? -18.559 6.651 26.662 1.00 80.38 113 VAL A CA 1
ATOM 909 C C . VAL A 1 113 ? -19.559 6.049 25.669 1.00 80.38 113 VAL A C 1
ATOM 911 O O . VAL A 1 113 ? -20.568 6.674 25.379 1.00 80.38 113 VAL A O 1
ATOM 914 N N . ASP A 1 114 ? -19.346 4.807 25.220 1.00 77.75 114 ASP A N 1
ATOM 915 C CA . ASP A 1 114 ? -20.276 4.115 24.313 1.00 77.75 114 ASP A CA 1
ATOM 916 C C . ASP A 1 114 ? -21.667 3.869 24.948 1.00 77.75 114 ASP A C 1
ATOM 918 O O . ASP A 1 114 ? -22.645 3.669 24.232 1.00 77.75 114 ASP A O 1
ATOM 922 N N . HIS A 1 115 ? -21.766 3.842 26.284 1.00 73.81 115 HIS A N 1
ATOM 923 C CA . HIS A 1 115 ? -23.035 3.710 27.012 1.00 73.81 115 HIS A CA 1
ATOM 924 C C . HIS A 1 115 ? -23.679 5.055 27.350 1.00 73.81 115 HIS A C 1
ATOM 926 O O . HIS A 1 115 ? -24.898 5.105 27.507 1.00 73.81 115 HIS A O 1
ATOM 932 N N . ASP A 1 116 ? -22.870 6.108 27.454 1.00 75.12 116 ASP A N 1
ATOM 933 C CA . ASP A 1 116 ? -23.320 7.469 27.748 1.00 75.12 116 ASP A CA 1
ATOM 934 C C . ASP A 1 116 ? -23.688 8.246 26.471 1.00 75.12 116 ASP A C 1
ATOM 936 O O . ASP A 1 116 ? -24.133 9.390 26.544 1.00 75.12 116 ASP A O 1
ATOM 940 N N . GLU A 1 117 ? -23.503 7.644 25.291 1.00 81.44 117 GLU A N 1
ATOM 941 C CA . GLU A 1 117 ? -23.863 8.266 24.022 1.00 81.44 117 GLU A CA 1
ATOM 942 C C . GLU A 1 117 ? -25.383 8.277 23.828 1.00 81.44 117 GLU A C 1
ATOM 944 O O . GLU A 1 117 ? -26.053 7.239 23.816 1.00 81.44 117 GLU A O 1
ATOM 949 N N . GLU A 1 118 ? -25.932 9.482 23.683 1.00 81.44 118 GLU A N 1
ATOM 950 C CA . GLU A 1 118 ? -27.370 9.693 23.580 1.00 81.44 118 GLU A CA 1
ATOM 951 C C . GLU A 1 118 ? -27.931 9.018 22.314 1.00 81.44 118 GLU A C 1
ATOM 953 O O . GLU A 1 118 ? -27.367 9.163 21.218 1.00 81.44 118 GLU A O 1
ATOM 958 N N . PRO A 1 119 ? -29.039 8.263 22.426 1.00 79.62 119 PRO A N 1
ATOM 959 C CA . PRO A 1 119 ? -29.631 7.599 21.280 1.00 79.62 119 PRO A CA 1
ATOM 960 C C . PRO A 1 119 ? -30.104 8.633 20.259 1.00 79.62 119 PRO A C 1
ATOM 962 O O . PRO A 1 119 ? -30.604 9.709 20.585 1.00 79.62 119 PRO A O 1
ATOM 965 N N . ARG A 1 120 ? -29.958 8.294 18.979 1.00 85.94 120 ARG A N 1
ATOM 966 C CA . ARG A 1 120 ? -30.391 9.184 17.902 1.00 85.94 120 ARG A CA 1
ATOM 967 C C . ARG A 1 120 ? -31.912 9.410 17.974 1.00 85.94 120 ARG A C 1
ATOM 969 O O . ARG A 1 120 ? -32.645 8.449 18.224 1.00 85.94 120 ARG A O 1
ATOM 976 N N . PRO A 1 121 ? -32.415 10.623 17.695 1.00 85.50 121 PRO A N 1
ATOM 977 C CA . PRO A 1 121 ? -33.827 10.967 17.886 1.00 85.50 121 PRO A CA 1
ATOM 978 C C . PRO A 1 121 ? -34.791 10.133 17.024 1.00 85.50 121 PRO A C 1
ATOM 980 O O . PRO A 1 121 ? -35.921 9.862 17.430 1.00 85.50 121 PRO A O 1
ATOM 983 N N . GLU A 1 122 ? -34.361 9.669 15.846 1.00 83.88 122 GLU A N 1
ATOM 984 C CA . GLU A 1 122 ? -35.149 8.755 15.012 1.00 83.88 122 GLU A CA 1
ATOM 985 C C . GLU A 1 122 ? -35.387 7.391 15.676 1.00 83.88 122 GLU A C 1
ATOM 987 O O . GLU A 1 122 ? -36.418 6.759 15.438 1.00 83.88 122 GLU A O 1
ATOM 992 N N . PHE A 1 123 ? -34.458 6.945 16.526 1.00 80.81 123 PHE A N 1
ATOM 993 C CA . PHE A 1 123 ? -34.585 5.698 17.266 1.00 80.81 123 PHE A CA 1
ATOM 994 C C . PHE A 1 123 ? -35.618 5.861 18.382 1.00 80.81 123 PHE A C 1
ATOM 996 O O . PHE A 1 123 ? -36.544 5.054 18.459 1.00 80.81 123 PHE A O 1
ATOM 1003 N N . GLU A 1 124 ? -35.541 6.944 19.162 1.00 77.81 124 GLU A N 1
ATOM 1004 C CA . GLU A 1 124 ? -36.495 7.273 20.235 1.00 77.81 124 GLU A CA 1
ATOM 1005 C C . GLU A 1 124 ? -37.946 7.321 19.748 1.00 77.81 124 GLU A C 1
ATOM 1007 O O . GLU A 1 124 ? -38.830 6.735 20.373 1.00 77.81 124 GLU A O 1
ATOM 1012 N N . ALA A 1 125 ? -38.189 7.928 18.582 1.00 80.94 125 ALA A N 1
ATOM 1013 C CA . ALA A 1 125 ? -39.521 8.006 17.983 1.00 80.94 125 ALA A CA 1
ATOM 1014 C C . ALA A 1 125 ? -40.103 6.636 17.561 1.00 80.94 125 ALA A C 1
ATOM 1016 O O . ALA A 1 125 ? -41.317 6.502 17.401 1.00 80.94 125 ALA A O 1
ATOM 1017 N N . SER A 1 126 ? -39.255 5.620 17.365 1.00 74.38 126 SER A N 1
ATOM 1018 C CA . SER A 1 126 ? -39.637 4.285 16.872 1.00 74.38 126 SER A CA 1
ATOM 1019 C C . SER A 1 126 ? -39.806 3.224 17.973 1.00 74.38 126 SER A C 1
ATOM 1021 O O . SER A 1 126 ? -40.302 2.119 17.719 1.00 74.38 126 SER A O 1
ATOM 1023 N N . ILE A 1 127 ? -39.414 3.541 19.209 1.00 74.56 127 ILE A N 1
ATOM 1024 C CA . ILE A 1 127 ? -39.444 2.612 20.341 1.00 74.56 127 ILE A CA 1
ATOM 1025 C C . ILE A 1 127 ? -40.880 2.447 20.849 1.00 74.56 127 ILE A C 1
ATOM 1027 O O . ILE A 1 127 ? -41.529 3.404 21.262 1.00 74.56 127 ILE A O 1
ATOM 1031 N N . LYS A 1 128 ? -41.366 1.199 20.880 1.00 68.75 128 LYS A N 1
ATOM 1032 C CA . LYS A 1 128 ? -42.669 0.839 21.478 1.00 68.75 128 LYS A CA 1
ATOM 1033 C C . LYS A 1 128 ? -42.547 -0.029 22.732 1.00 68.75 128 LYS A C 1
ATOM 1035 O O . LYS A 1 128 ? -43.518 -0.167 23.469 1.00 68.75 128 LYS A O 1
ATOM 1040 N N . THR A 1 129 ? -41.381 -0.630 22.978 1.00 71.38 129 THR A N 1
ATOM 1041 C CA . THR A 1 129 ? -41.177 -1.596 24.070 1.00 71.38 129 THR A CA 1
ATOM 1042 C C . THR A 1 129 ? -39.810 -1.427 24.717 1.00 71.38 129 THR A C 1
ATOM 1044 O O . THR A 1 129 ? -38.829 -1.220 24.013 1.00 71.38 129 THR A O 1
ATOM 1047 N N . PHE A 1 130 ? -39.724 -1.580 26.038 1.00 75.56 130 PHE A N 1
ATOM 1048 C CA . PHE A 1 130 ? -38.461 -1.589 26.782 1.00 75.56 130 PHE A CA 1
ATOM 1049 C C . PHE A 1 130 ? -38.147 -3.012 27.267 1.00 75.56 130 PHE A C 1
ATOM 1051 O O . PHE A 1 130 ? -39.049 -3.767 27.635 1.00 75.56 130 PHE A O 1
ATOM 1058 N N . ARG A 1 131 ? -36.869 -3.404 27.247 1.00 75.56 131 ARG A N 1
ATOM 1059 C CA . ARG A 1 131 ? -36.362 -4.669 27.798 1.00 75.56 131 ARG A CA 1
ATOM 1060 C C . ARG A 1 131 ? -35.216 -4.400 28.764 1.00 75.56 131 ARG A C 1
ATOM 1062 O O . ARG A 1 131 ? -34.315 -3.620 28.474 1.00 75.56 131 ARG A O 1
ATOM 1069 N N . THR A 1 132 ? -35.217 -5.090 29.898 1.00 76.88 132 THR A N 1
ATOM 1070 C CA . THR A 1 132 ? -34.144 -4.979 30.890 1.00 76.88 132 THR A CA 1
ATOM 1071 C C . THR A 1 132 ? -32.884 -5.696 30.411 1.00 76.88 132 THR A C 1
ATOM 1073 O O . THR A 1 132 ? -32.926 -6.880 30.066 1.00 76.88 132 THR A O 1
ATOM 1076 N N . ASN A 1 133 ? -31.754 -4.991 30.415 1.00 75.75 133 ASN A N 1
ATOM 1077 C CA . ASN A 1 133 ? -30.453 -5.579 30.117 1.00 75.75 133 ASN A CA 1
ATOM 1078 C C . ASN A 1 133 ? -29.995 -6.455 31.304 1.00 75.75 133 ASN A C 1
ATOM 1080 O O . ASN A 1 133 ? -29.960 -5.968 32.435 1.00 75.75 133 ASN A O 1
ATOM 1084 N N . PRO A 1 134 ? -29.614 -7.729 31.093 1.00 80.25 134 PRO A N 1
ATOM 1085 C CA . PRO A 1 134 ? -29.213 -8.624 32.181 1.00 80.25 134 PRO A CA 1
ATOM 1086 C C . PRO A 1 134 ? -27.890 -8.237 32.867 1.00 80.25 134 PRO A C 1
ATOM 1088 O O . PRO A 1 134 ? -27.643 -8.699 33.978 1.00 80.25 134 PRO A O 1
ATOM 1091 N N . VAL A 1 135 ? -27.048 -7.410 32.238 1.00 77.44 135 VAL A N 1
ATOM 1092 C CA . VAL A 1 135 ? -25.724 -7.018 32.753 1.00 77.44 135 VAL A CA 1
ATOM 1093 C C . VAL A 1 135 ? -25.792 -5.708 33.535 1.00 77.44 135 VAL A C 1
ATOM 1095 O O . VAL A 1 135 ? -25.321 -5.641 34.665 1.00 77.44 135 VAL A O 1
ATOM 1098 N N . THR A 1 136 ? -26.406 -4.671 32.964 1.00 74.19 136 THR A N 1
ATOM 1099 C CA . THR A 1 136 ? -26.515 -3.346 33.602 1.00 74.19 136 THR A CA 1
ATOM 1100 C C . THR A 1 136 ? -27.780 -3.185 34.442 1.00 74.19 136 THR A C 1
ATOM 1102 O O . THR A 1 136 ? -27.913 -2.200 35.161 1.00 74.19 136 THR A O 1
ATOM 1105 N N . ARG A 1 137 ? -28.722 -4.141 34.363 1.00 76.31 137 ARG A N 1
ATOM 1106 C CA . ARG A 1 137 ? -30.041 -4.138 35.029 1.00 76.31 137 ARG A CA 1
ATOM 1107 C C . ARG A 1 137 ? -30.907 -2.901 34.734 1.00 76.31 137 ARG A C 1
ATOM 1109 O O . ARG A 1 137 ? -31.967 -2.751 35.334 1.00 76.31 137 ARG A O 1
ATOM 1116 N N . GLY A 1 138 ? -30.479 -2.052 33.800 1.00 72.50 138 GLY A N 1
ATOM 1117 C CA . GLY A 1 138 ? -31.222 -0.903 33.297 1.00 72.50 138 GLY A CA 1
ATOM 1118 C C . GLY A 1 138 ? -32.243 -1.304 32.232 1.00 72.50 138 GLY A C 1
ATOM 1119 O O . GLY A 1 138 ? -32.103 -2.337 31.568 1.00 72.50 138 GLY A O 1
ATOM 1120 N N . GLU A 1 139 ? -33.281 -0.488 32.077 1.00 71.50 139 GLU A N 1
ATOM 1121 C CA . GLU A 1 139 ? -34.301 -0.642 31.039 1.00 71.50 139 GLU A CA 1
ATOM 1122 C C . GLU A 1 139 ? -33.786 -0.039 29.727 1.00 71.50 139 GLU A C 1
ATOM 1124 O O . GLU A 1 139 ? -33.558 1.161 29.629 1.00 71.50 139 GLU A O 1
ATOM 1129 N N . GLY A 1 140 ? -33.555 -0.886 28.723 1.00 70.50 140 GLY A N 1
ATOM 1130 C CA . GLY A 1 140 ? -33.140 -0.475 27.387 1.00 70.50 140 GLY A CA 1
ATOM 1131 C C . GLY A 1 140 ? -34.328 -0.460 26.435 1.00 70.50 140 GLY A C 1
ATOM 1132 O O . GLY A 1 140 ? -35.148 -1.378 26.421 1.00 70.50 140 GLY A O 1
ATOM 1133 N N . ALA A 1 141 ? -34.427 0.579 25.625 1.00 70.50 141 ALA A N 1
ATOM 1134 C CA . ALA A 1 141 ? -35.456 0.691 24.613 1.00 70.50 141 ALA A CA 1
ATOM 1135 C C . ALA A 1 141 ? -35.229 -0.282 23.438 1.00 70.50 141 ALA A C 1
ATOM 1137 O O . ALA A 1 141 ? -34.106 -0.458 22.968 1.00 70.50 141 ALA A O 1
ATOM 1138 N N . VAL A 1 142 ? -36.296 -0.914 22.946 1.00 69.81 142 VAL A N 1
ATOM 1139 C CA . VAL A 1 142 ? -36.273 -1.870 21.831 1.00 69.81 142 VAL A CA 1
ATOM 1140 C C . VAL A 1 142 ? -37.245 -1.405 20.747 1.00 69.81 142 VAL A C 1
ATOM 1142 O O . VAL A 1 142 ? -38.425 -1.154 21.018 1.00 69.81 142 VAL A O 1
ATOM 1145 N N . SER A 1 143 ? -36.744 -1.304 19.512 1.00 62.88 143 SER A N 1
ATOM 1146 C CA . SER A 1 143 ? -37.550 -0.937 18.343 1.00 62.88 143 SER A CA 1
ATOM 1147 C C . SER A 1 143 ? -38.683 -1.941 18.105 1.00 62.88 143 SER A C 1
ATOM 1149 O O . SER A 1 143 ? -38.514 -3.150 18.301 1.00 62.88 143 SER A O 1
ATOM 1151 N N . ALA A 1 144 ? -39.836 -1.431 17.669 1.00 63.56 144 ALA A N 1
ATOM 1152 C CA . ALA A 1 144 ? -41.052 -2.204 17.425 1.00 63.56 144 ALA A CA 1
ATOM 1153 C C . ALA A 1 144 ? -40.839 -3.401 16.478 1.00 63.56 144 ALA A C 1
ATOM 1155 O O . ALA A 1 144 ? -41.409 -4.467 16.707 1.00 63.56 144 ALA A O 1
ATOM 1156 N N . ASP A 1 145 ? -39.960 -3.261 1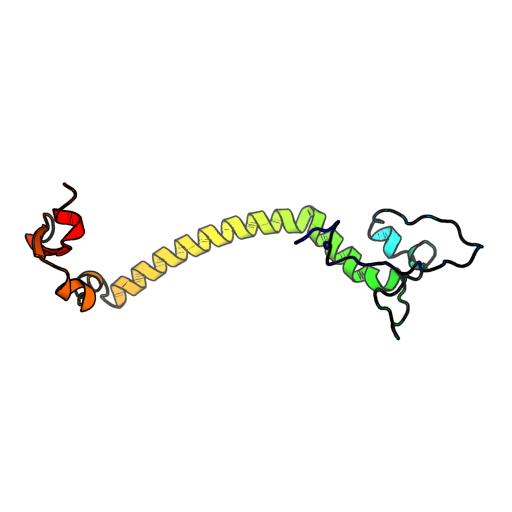5.481 1.00 61.81 145 ASP A N 1
ATOM 1157 C CA . ASP A 1 145 ? -39.678 -4.307 14.486 1.00 61.81 145 ASP A CA 1
ATOM 1158 C C . ASP A 1 145 ? -39.022 -5.560 15.096 1.00 61.81 145 ASP A C 1
ATOM 1160 O O . ASP A 1 145 ? -39.151 -6.664 14.570 1.00 61.81 145 ASP A O 1
ATOM 1164 N N . LEU A 1 146 ? -38.336 -5.417 16.238 1.00 61.94 146 LEU A N 1
ATOM 1165 C CA . LEU A 1 146 ? -37.695 -6.527 16.953 1.00 61.94 146 LEU A CA 1
ATOM 1166 C C . LEU A 1 146 ? -38.640 -7.218 17.957 1.00 61.94 146 LEU A C 1
ATOM 1168 O O . LEU A 1 146 ? -38.329 -8.303 18.456 1.00 61.94 146 LEU A O 1
ATOM 1172 N N . ALA A 1 147 ? -39.760 -6.575 18.304 1.00 59.12 147 ALA A N 1
ATOM 1173 C CA . ALA A 1 147 ? -40.785 -7.133 19.184 1.00 59.12 147 ALA A CA 1
ATOM 1174 C C . ALA A 1 147 ? -41.828 -7.953 18.408 1.00 59.12 147 ALA A C 1
ATOM 1176 O O . ALA A 1 147 ? -42.292 -8.956 18.932 1.00 59.12 147 ALA A O 1
ATOM 1177 N N . GLU A 1 148 ? -42.139 -7.560 17.169 1.00 62.69 148 GLU A N 1
ATOM 1178 C CA . GLU A 1 148 ? -43.123 -8.230 16.297 1.00 62.69 148 GLU A CA 1
ATOM 1179 C C . GLU A 1 148 ? -42.598 -9.556 15.695 1.00 62.69 148 GLU A C 1
ATOM 1181 O O . GLU A 1 148 ? -43.376 -10.424 15.316 1.00 62.69 148 GLU A O 1
ATOM 1186 N N . ASN A 1 149 ? -41.274 -9.749 15.617 1.00 54.00 149 ASN A N 1
ATOM 1187 C CA . ASN A 1 149 ? -40.639 -10.873 14.905 1.00 54.00 149 ASN A CA 1
ATOM 1188 C C . ASN A 1 149 ? -40.157 -12.034 15.815 1.00 54.00 149 ASN A C 1
ATOM 1190 O O . ASN A 1 149 ? -39.255 -12.788 15.438 1.00 54.00 149 ASN A O 1
ATOM 1194 N N . ARG A 1 150 ? -40.722 -12.175 17.022 1.00 54.66 150 ARG A N 1
ATOM 1195 C CA . ARG A 1 150 ? -40.508 -13.314 17.937 1.00 54.66 150 ARG A CA 1
ATOM 1196 C C . ARG A 1 150 ? -41.842 -13.813 18.472 1.00 54.66 150 ARG A C 1
ATOM 1198 O O . ARG A 1 150 ? -42.008 -15.050 18.503 1.00 54.66 150 ARG A O 1
#